Protein AF-A0AAJ4R6R9-F1 (afdb_monomer)

Secondary structure (DSSP, 8-state):
----TTTTTHHHHHHHHHHHHHHHHHHHTT-TTTHHHHHHIIIIIHHHHHHHHHTTTSS-------HHHHHHHHHHTTSS-HHHHHHHHHHHHHHHHHHHHHHHHHHHHHT-

Mean predicted aligned error: 15.33 Å

pLDDT: mean 78.24, std 15.63, range [42.44, 95.5]

Solvent-accessible surface area (backbone atoms only — not comparable to full-atom values): 6608 Å² total; per-residue (Å²): 144,82,90,70,91,49,78,73,80,40,44,66,57,50,49,54,50,48,53,49,49,54,35,52,51,32,49,75,72,64,43,88,64,29,64,51,52,55,51,48,42,57,70,48,46,49,58,46,51,51,51,65,48,51,66,60,69,77,62,84,66,86,67,72,71,54,72,65,59,59,49,52,52,37,39,75,73,62,79,37,52,72,71,59,46,52,60,55,48,54,55,51,52,53,52,53,50,53,53,52,52,52,51,53,54,50,58,57,57,76,75,108

Sequence (112 aa):
MGVVSNAREDIAGVTVFLILGLGMTALFLGVEWFWIVWVVGFAVVLPLVGILTDDEEEEGAETPEDPVDRLKRRYADGELTDEEFEHRLERLIETDDEATDSIERELNRERR

Radius of gyration: 21.36 Å; Cα contacts (8 Å, |Δi|>4): 30; chains: 1; bounding box: 52×43×47 Å

Structure (mmCIF, N/CA/C/O backbone):
data_AF-A0AAJ4R6R9-F1
#
_entry.id   AF-A0AAJ4R6R9-F1
#
loop_
_atom_site.group_PDB
_atom_site.id
_atom_site.type_symbol
_atom_site.label_atom_id
_atom_site.label_alt_id
_atom_site.label_comp_id
_atom_site.label_asym_id
_atom_site.label_entity_id
_atom_site.label_seq_id
_atom_site.pdbx_PDB_ins_code
_atom_site.Cartn_x
_atom_site.Cartn_y
_atom_site.Cartn_z
_atom_site.occupancy
_atom_site.B_iso_or_equiv
_atom_site.auth_seq_id
_atom_site.auth_comp_id
_atom_site.auth_asym_id
_atom_site.auth_atom_id
_atom_site.pdbx_PDB_model_num
ATOM 1 N N . MET A 1 1 ? 8.937 -26.252 10.131 1.00 44.31 1 MET A N 1
ATOM 2 C CA . MET A 1 1 ? 8.627 -26.517 8.710 1.00 44.31 1 MET A CA 1
ATOM 3 C C . MET A 1 1 ? 7.294 -25.854 8.395 1.00 44.31 1 MET A C 1
ATOM 5 O O . MET A 1 1 ? 6.260 -26.491 8.498 1.00 44.31 1 MET A O 1
ATOM 9 N N . GLY A 1 2 ? 7.324 -24.551 8.120 1.00 49.28 2 GLY A N 1
ATOM 10 C CA . GLY A 1 2 ? 6.133 -23.736 7.878 1.00 49.28 2 GLY A CA 1
ATOM 11 C C . GLY A 1 2 ? 6.572 -22.373 7.362 1.00 49.28 2 GLY A C 1
ATOM 12 O O . GLY A 1 2 ? 6.659 -21.432 8.130 1.00 49.28 2 GLY A O 1
ATOM 13 N N . VAL A 1 3 ? 6.974 -22.321 6.091 1.00 54.41 3 VAL A N 1
ATOM 14 C CA . VAL A 1 3 ? 7.412 -21.092 5.393 1.00 54.41 3 VAL A CA 1
ATOM 15 C C . VAL A 1 3 ? 6.425 -20.760 4.263 1.00 54.41 3 VAL A C 1
ATOM 17 O O . VAL A 1 3 ? 6.791 -20.155 3.270 1.00 54.41 3 VAL A O 1
ATOM 20 N N . VAL A 1 4 ? 5.181 -21.249 4.348 1.00 49.94 4 VAL A N 1
ATOM 21 C CA . VAL A 1 4 ? 4.242 -21.226 3.205 1.00 49.94 4 VAL A CA 1
ATOM 22 C C . VAL A 1 4 ? 2.976 -20.407 3.481 1.00 49.94 4 VAL A C 1
ATOM 24 O O . VAL A 1 4 ? 2.189 -20.164 2.576 1.00 49.94 4 VAL A O 1
ATOM 27 N N . SER A 1 5 ? 2.788 -19.886 4.690 1.00 46.91 5 SER A N 1
ATOM 28 C CA . SER A 1 5 ? 1.779 -18.856 4.943 1.00 46.91 5 SER A CA 1
ATOM 29 C C . SER A 1 5 ? 2.420 -17.494 4.686 1.00 46.91 5 SER A C 1
ATOM 31 O O . SER A 1 5 ? 3.154 -17.036 5.553 1.00 46.91 5 SER A O 1
ATOM 33 N N . ASN A 1 6 ? 2.257 -16.963 3.466 1.00 53.53 6 ASN A N 1
ATOM 34 C CA . ASN A 1 6 ? 2.290 -15.521 3.127 1.00 53.53 6 ASN A CA 1
ATOM 35 C C . ASN A 1 6 ? 2.212 -15.234 1.615 1.00 53.53 6 ASN A C 1
ATOM 37 O O . ASN A 1 6 ? 2.212 -14.081 1.210 1.00 53.53 6 ASN A O 1
ATOM 41 N N . ALA A 1 7 ? 2.064 -16.247 0.752 1.00 51.09 7 ALA A N 1
ATOM 42 C CA . ALA A 1 7 ? 2.036 -16.036 -0.699 1.00 51.09 7 ALA A CA 1
ATOM 43 C C . ALA A 1 7 ? 0.920 -15.096 -1.212 1.00 51.09 7 ALA A C 1
ATOM 45 O O . ALA A 1 7 ? 1.030 -14.653 -2.349 1.00 51.09 7 ALA A O 1
ATOM 46 N N . ARG A 1 8 ? -0.130 -14.811 -0.417 1.00 47.88 8 ARG A N 1
ATOM 47 C CA . ARG A 1 8 ? -1.201 -13.843 -0.740 1.00 47.88 8 ARG A CA 1
ATOM 48 C C . ARG A 1 8 ? -0.922 -12.427 -0.224 1.00 47.88 8 ARG A C 1
ATOM 50 O O . ARG A 1 8 ? -1.087 -11.479 -0.978 1.00 47.88 8 ARG A O 1
ATOM 57 N N . GLU A 1 9 ? -0.437 -12.290 1.008 1.00 54.94 9 GLU A N 1
ATOM 58 C CA . GLU A 1 9 ? -0.100 -10.988 1.615 1.00 54.94 9 GLU A CA 1
ATOM 59 C C . GLU A 1 9 ? 1.153 -10.363 0.969 1.00 54.94 9 GLU A C 1
ATOM 61 O O . GLU A 1 9 ? 1.279 -9.146 0.854 1.00 54.94 9 GLU A O 1
ATOM 66 N N . ASP A 1 10 ? 2.038 -11.206 0.428 1.00 55.47 10 ASP A N 1
ATOM 67 C CA . ASP A 1 10 ? 3.237 -10.783 -0.292 1.00 55.47 10 ASP A CA 1
ATOM 68 C C . ASP A 1 10 ? 2.990 -10.430 -1.770 1.00 55.47 10 ASP A C 1
ATOM 70 O O . ASP A 1 10 ? 3.930 -10.012 -2.435 1.00 55.47 10 ASP A O 1
ATOM 74 N N . ILE A 1 11 ? 1.782 -10.563 -2.340 1.00 67.75 11 ILE A N 1
ATOM 75 C CA . ILE A 1 11 ? 1.584 -10.338 -3.792 1.00 67.75 11 ILE A CA 1
ATOM 76 C C . ILE A 1 11 ? 1.873 -8.886 -4.164 1.00 67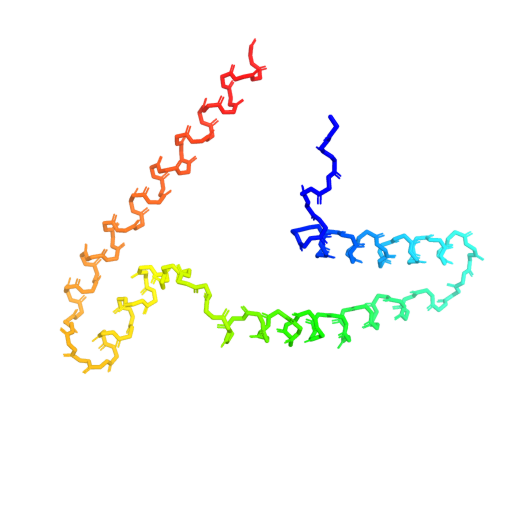.75 11 ILE A C 1
ATOM 78 O O . ILE A 1 11 ? 2.594 -8.634 -5.132 1.00 67.75 11 ILE A O 1
ATOM 82 N N . ALA A 1 12 ? 1.371 -7.930 -3.382 1.00 68.56 12 ALA A N 1
ATOM 83 C CA . ALA A 1 12 ? 1.641 -6.513 -3.604 1.00 68.56 12 ALA A CA 1
ATOM 84 C C . ALA A 1 12 ? 3.138 -6.207 -3.428 1.00 68.56 12 ALA A C 1
ATOM 86 O O . ALA A 1 12 ? 3.751 -5.565 -4.284 1.00 68.56 12 ALA A O 1
ATOM 87 N N . GLY A 1 13 ? 3.757 -6.750 -2.373 1.00 70.12 13 GLY A N 1
ATOM 88 C CA . GLY A 1 13 ? 5.188 -6.605 -2.101 1.00 70.12 13 GLY A CA 1
ATOM 89 C C . GLY A 1 13 ? 6.068 -7.186 -3.211 1.00 70.12 13 GLY A C 1
ATOM 90 O O . GLY A 1 13 ? 6.956 -6.505 -3.719 1.00 70.12 13 GLY A O 1
ATOM 91 N N . VAL A 1 14 ? 5.780 -8.411 -3.653 1.00 79.44 14 VAL A N 1
ATOM 92 C CA . VAL A 1 14 ? 6.468 -9.121 -4.741 1.00 79.44 14 VAL A CA 1
ATOM 93 C C . VAL A 1 14 ? 6.260 -8.407 -6.068 1.00 79.44 14 VAL A C 1
ATOM 95 O O . VAL A 1 14 ? 7.205 -8.278 -6.841 1.00 79.44 14 VAL A O 1
ATOM 98 N N . THR A 1 15 ? 5.064 -7.884 -6.325 1.00 76.00 15 THR A N 1
ATOM 99 C CA . THR A 1 15 ? 4.764 -7.123 -7.542 1.00 76.00 15 THR A CA 1
ATOM 100 C C . THR A 1 15 ? 5.585 -5.838 -7.598 1.00 76.00 15 THR A C 1
ATOM 102 O O . THR A 1 15 ? 6.247 -5.578 -8.604 1.00 76.00 15 THR A O 1
ATOM 105 N N . VAL A 1 16 ? 5.638 -5.074 -6.502 1.00 77.31 16 VAL A N 1
ATOM 106 C CA . VAL A 1 16 ? 6.483 -3.874 -6.400 1.00 77.31 16 VAL A CA 1
ATOM 107 C C . VAL A 1 16 ? 7.962 -4.237 -6.550 1.00 77.31 16 VAL A C 1
ATOM 109 O O . VAL A 1 16 ? 8.680 -3.575 -7.301 1.00 77.31 16 VAL A O 1
ATOM 112 N N . PHE A 1 17 ? 8.418 -5.320 -5.914 1.00 86.06 17 PHE A N 1
ATOM 113 C CA . PHE A 1 17 ? 9.807 -5.778 -6.007 1.00 86.06 17 PHE A CA 1
ATOM 114 C C . PHE A 1 17 ? 10.186 -6.232 -7.424 1.00 86.06 17 PHE A C 1
ATOM 116 O O . PHE A 1 17 ? 11.294 -5.957 -7.885 1.00 86.06 17 PHE A O 1
ATOM 123 N N . LEU A 1 18 ? 9.267 -6.886 -8.142 1.00 84.25 18 LEU A N 1
ATOM 124 C CA . LEU A 1 18 ? 9.452 -7.302 -9.531 1.00 84.25 18 LEU A CA 1
ATOM 125 C C . LEU A 1 18 ? 9.480 -6.106 -10.480 1.00 84.25 18 LEU A C 1
ATOM 127 O O . LEU A 1 18 ? 10.387 -6.032 -11.304 1.00 84.25 18 LEU A O 1
ATOM 131 N N . ILE A 1 19 ? 8.549 -5.153 -10.351 1.00 82.94 19 ILE A N 1
ATOM 132 C CA . ILE A 1 19 ? 8.535 -3.923 -11.164 1.00 82.94 19 ILE A CA 1
ATOM 133 C C . ILE A 1 19 ? 9.835 -3.143 -10.950 1.00 82.94 19 ILE A C 1
ATOM 135 O O . ILE A 1 19 ? 10.497 -2.755 -11.918 1.00 82.94 19 ILE A O 1
ATOM 139 N N . LEU A 1 20 ? 10.239 -2.974 -9.688 1.00 86.38 20 LEU A N 1
ATOM 140 C CA . LEU A 1 20 ? 11.482 -2.308 -9.316 1.00 86.38 2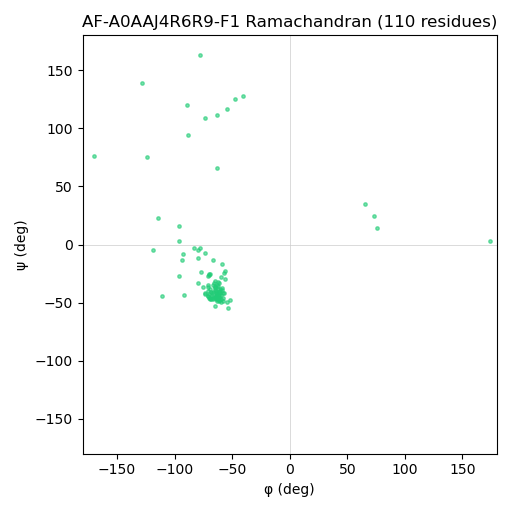0 LEU A CA 1
ATOM 141 C C . LEU A 1 20 ? 12.700 -3.049 -9.884 1.00 86.38 20 LEU A C 1
ATOM 143 O O . LEU A 1 20 ? 13.561 -2.433 -10.509 1.00 86.38 20 LEU A O 1
ATOM 147 N N . GLY A 1 21 ? 12.766 -4.371 -9.715 1.00 89.50 21 GLY A N 1
ATOM 148 C CA . GLY A 1 21 ? 13.868 -5.203 -10.192 1.00 89.50 21 GLY A CA 1
ATOM 149 C C . GLY A 1 21 ? 14.006 -5.190 -11.714 1.00 89.50 21 GLY A C 1
ATOM 150 O O . GLY A 1 21 ? 15.120 -5.063 -12.227 1.00 89.50 21 GLY A O 1
ATOM 151 N N . LEU A 1 22 ? 12.890 -5.252 -12.447 1.00 86.56 22 LEU A N 1
ATOM 152 C CA . LEU A 1 22 ? 12.876 -5.181 -13.910 1.00 86.56 22 LEU A CA 1
ATOM 153 C C . LEU A 1 22 ? 13.299 -3.790 -14.401 1.00 86.56 22 LEU A C 1
ATOM 155 O O . LEU A 1 22 ? 14.136 -3.684 -15.298 1.00 86.56 22 LEU A O 1
ATOM 159 N N . GLY A 1 23 ? 12.781 -2.728 -13.775 1.00 84.12 23 GLY A N 1
ATOM 160 C CA . GLY A 1 23 ? 13.145 -1.346 -14.088 1.00 84.12 23 GLY A CA 1
ATOM 161 C C . GLY A 1 23 ? 14.620 -1.046 -13.807 1.00 84.12 23 GLY A C 1
ATOM 162 O O . GLY A 1 23 ? 15.304 -0.450 -14.639 1.00 84.12 23 GLY A O 1
ATOM 163 N N . MET A 1 24 ? 15.141 -1.514 -12.670 1.00 86.75 24 MET A N 1
ATOM 164 C CA . MET A 1 24 ? 16.532 -1.300 -12.261 1.00 86.75 24 MET A CA 1
ATOM 165 C C . MET A 1 24 ? 17.515 -2.115 -13.113 1.00 86.75 24 MET A C 1
ATOM 167 O O . MET A 1 24 ? 18.581 -1.623 -13.479 1.00 86.75 24 MET A O 1
ATOM 171 N N . THR A 1 25 ? 17.136 -3.335 -13.501 1.00 88.06 25 THR A N 1
ATOM 172 C CA . THR A 1 25 ? 17.927 -4.172 -14.417 1.00 88.06 25 THR A CA 1
ATOM 173 C C . THR A 1 25 ? 17.972 -3.569 -15.823 1.00 88.06 25 THR A C 1
ATOM 175 O O . THR A 1 25 ? 19.039 -3.511 -16.433 1.00 88.06 25 THR A O 1
ATOM 178 N N . ALA A 1 26 ? 16.843 -3.056 -16.325 1.00 84.81 26 ALA A N 1
ATOM 179 C CA . ALA A 1 26 ? 16.779 -2.358 -17.611 1.00 84.81 26 ALA A CA 1
ATOM 180 C C . ALA A 1 26 ? 17.649 -1.088 -17.625 1.00 84.81 26 ALA A C 1
ATOM 182 O O . ALA A 1 26 ? 18.327 -0.818 -18.618 1.00 84.81 26 ALA A O 1
ATOM 183 N N . LEU A 1 27 ? 17.687 -0.352 -16.507 1.00 83.94 27 LEU A N 1
ATOM 184 C CA . LEU A 1 27 ? 18.579 0.794 -16.325 1.00 83.94 27 LEU A CA 1
ATOM 185 C C . LEU A 1 27 ? 20.056 0.371 -16.369 1.00 83.94 27 LEU A C 1
ATOM 187 O O . LEU A 1 27 ? 20.859 0.996 -17.057 1.00 83.94 27 LEU A O 1
ATOM 191 N N . PHE A 1 28 ? 20.415 -0.709 -15.668 1.00 87.00 28 PHE A N 1
ATOM 192 C CA . PHE A 1 28 ? 21.792 -1.209 -15.609 1.00 87.00 28 PHE A CA 1
ATOM 193 C C . PHE A 1 28 ? 22.303 -1.713 -16.969 1.00 87.00 28 PHE A C 1
ATOM 195 O O . PHE A 1 28 ? 23.483 -1.580 -17.283 1.00 87.00 28 PHE A O 1
ATOM 202 N N . LEU A 1 29 ? 21.405 -2.245 -17.802 1.00 89.75 29 LEU A N 1
ATOM 203 C CA . LEU A 1 29 ? 21.682 -2.644 -19.186 1.00 89.75 29 LEU A CA 1
ATOM 204 C C . LEU A 1 29 ? 21.739 -1.454 -20.166 1.00 89.75 29 LEU A C 1
ATOM 206 O O . LEU A 1 29 ? 22.028 -1.659 -21.344 1.00 89.75 29 LEU A O 1
ATOM 210 N N . GLY A 1 30 ? 21.479 -0.225 -19.703 1.00 83.75 30 GLY A N 1
ATOM 211 C CA . GLY A 1 30 ? 21.537 0.989 -20.519 1.00 83.75 30 GLY A CA 1
ATOM 212 C C . GLY A 1 30 ? 20.376 1.135 -21.505 1.00 83.75 30 GLY A C 1
ATOM 213 O O . GLY A 1 30 ? 20.524 1.791 -22.532 1.00 83.75 30 GLY A O 1
ATOM 214 N N . VAL A 1 31 ? 19.226 0.512 -21.229 1.00 84.00 31 VAL A N 1
ATOM 215 C CA . VAL A 1 31 ? 18.058 0.583 -22.114 1.00 84.00 31 VAL A CA 1
ATOM 216 C C . VAL A 1 31 ? 17.422 1.966 -21.994 1.00 84.00 31 VAL A C 1
ATOM 218 O O . VAL A 1 31 ? 16.777 2.266 -20.997 1.00 84.00 31 VAL A O 1
ATOM 221 N N . GLU A 1 32 ? 17.543 2.797 -23.029 1.00 79.94 32 GLU A N 1
ATOM 222 C CA . GLU A 1 32 ? 17.017 4.177 -23.054 1.00 79.94 32 GLU A CA 1
ATOM 223 C C . GLU A 1 32 ? 15.499 4.258 -22.800 1.00 79.94 32 GLU A C 1
ATOM 225 O O . GLU A 1 32 ? 14.990 5.252 -22.291 1.00 79.94 32 GLU A O 1
ATOM 230 N N . TRP A 1 33 ? 14.775 3.175 -23.087 1.00 83.44 33 TRP A N 1
ATOM 231 C CA . TRP A 1 33 ? 13.325 3.067 -22.939 1.00 83.44 33 TRP A CA 1
ATOM 232 C C . TRP A 1 33 ? 12.894 2.414 -21.614 1.00 83.44 33 TRP A C 1
ATOM 234 O O . TRP A 1 33 ? 11.741 2.006 -21.478 1.00 83.44 33 TRP A O 1
ATOM 244 N N . PHE A 1 34 ? 13.782 2.316 -20.618 1.00 82.00 34 PHE A N 1
ATOM 245 C CA . PHE A 1 34 ? 13.471 1.735 -19.302 1.00 82.00 34 PHE A CA 1
ATOM 246 C C . PHE A 1 34 ? 12.276 2.415 -18.609 1.00 82.00 34 PHE A C 1
ATOM 248 O O . PHE A 1 34 ? 11.528 1.769 -17.878 1.00 82.00 34 PHE A O 1
ATOM 255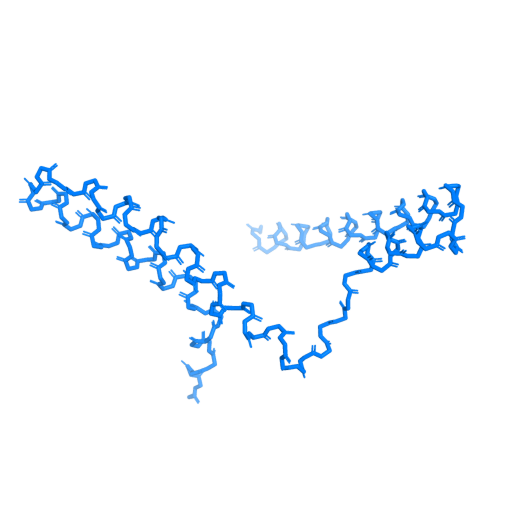 N N . TRP A 1 35 ? 12.045 3.704 -18.880 1.00 85.44 35 TRP A N 1
ATOM 256 C CA . TRP A 1 35 ? 10.889 4.467 -18.400 1.00 85.44 35 TRP A CA 1
ATOM 257 C C . TRP A 1 35 ? 9.527 3.849 -18.774 1.00 85.44 35 TRP A C 1
ATOM 259 O O . TRP A 1 35 ? 8.552 4.063 -18.060 1.00 85.44 35 TRP A O 1
ATOM 269 N N . ILE A 1 36 ? 9.451 3.014 -19.822 1.00 86.44 36 ILE A N 1
ATOM 270 C CA . ILE A 1 36 ? 8.226 2.316 -20.229 1.00 86.44 36 ILE A CA 1
ATOM 271 C C . ILE A 1 36 ? 7.833 1.300 -19.161 1.00 86.44 36 ILE A C 1
ATOM 273 O O . ILE A 1 36 ? 6.649 1.133 -18.908 1.00 86.44 36 ILE A O 1
ATOM 277 N N . VAL A 1 37 ? 8.798 0.662 -18.491 1.00 85.44 37 VAL A N 1
ATOM 278 C CA . VAL A 1 37 ? 8.519 -0.282 -17.397 1.00 85.44 37 VAL A CA 1
ATOM 279 C C . VAL A 1 37 ? 7.788 0.422 -16.259 1.00 85.44 37 VAL A C 1
ATOM 281 O O . VAL A 1 37 ? 6.832 -0.121 -15.718 1.00 85.44 37 VAL A O 1
ATOM 284 N N . TRP A 1 38 ? 8.185 1.655 -15.945 1.00 83.62 38 TRP A N 1
ATOM 285 C CA . TRP A 1 38 ? 7.518 2.475 -14.938 1.00 83.62 38 TRP A CA 1
ATOM 286 C C . TRP A 1 38 ? 6.120 2.900 -15.391 1.00 83.62 38 TRP A C 1
ATOM 288 O O . TRP A 1 38 ? 5.163 2.736 -14.642 1.00 83.62 38 TRP A O 1
ATOM 298 N N . VAL A 1 39 ? 5.981 3.382 -16.630 1.00 89.00 39 VAL A N 1
ATOM 299 C CA . VAL A 1 39 ? 4.681 3.794 -17.185 1.00 89.00 39 VAL A CA 1
ATOM 300 C C . VAL A 1 39 ? 3.706 2.620 -17.244 1.00 89.00 39 VAL A C 1
ATOM 302 O O . VAL A 1 39 ? 2.580 2.747 -16.785 1.00 89.00 39 VAL A O 1
ATOM 305 N N . VAL A 1 40 ? 4.130 1.471 -17.766 1.00 86.44 40 VAL A N 1
ATOM 306 C CA . VAL A 1 40 ? 3.299 0.264 -17.882 1.00 86.44 40 VAL A CA 1
ATOM 307 C C . VAL A 1 40 ? 3.025 -0.338 -16.508 1.00 86.44 40 VAL A C 1
ATOM 309 O O . VAL A 1 40 ? 1.888 -0.704 -16.227 1.00 86.44 40 VAL A O 1
ATOM 312 N N . GLY A 1 41 ? 4.035 -0.392 -15.636 1.00 82.50 41 GLY A N 1
ATOM 313 C CA . GLY A 1 41 ? 3.891 -0.831 -14.252 1.00 82.50 41 GLY A CA 1
ATOM 314 C C . GLY A 1 41 ? 2.790 -0.049 -13.543 1.00 82.50 41 GLY A C 1
ATOM 315 O O . GLY A 1 41 ? 1.821 -0.628 -13.078 1.00 82.50 41 GLY A O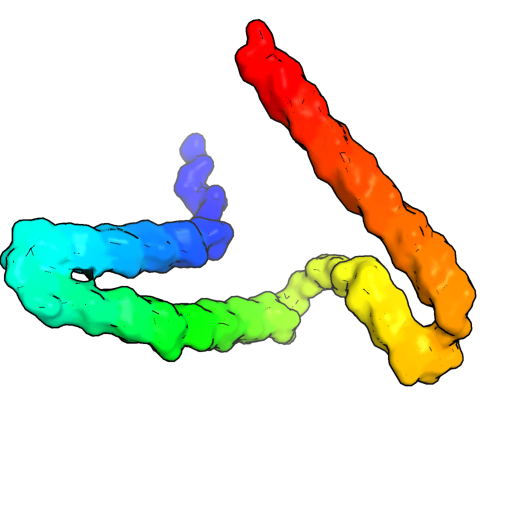 1
ATOM 316 N N . PHE A 1 42 ? 2.855 1.278 -13.545 1.00 83.50 42 PHE A N 1
ATOM 317 C CA . PHE A 1 42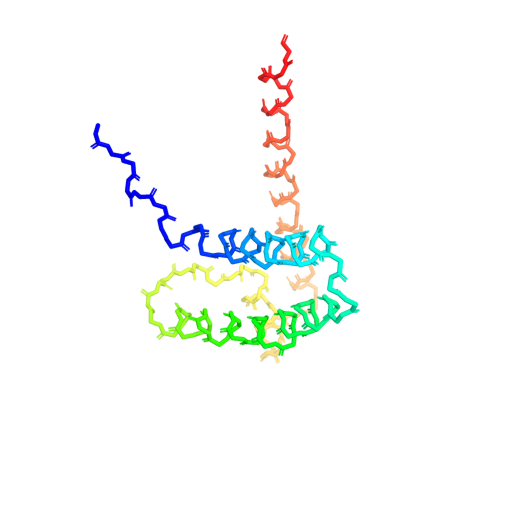 ? 1.836 2.080 -12.870 1.00 83.50 42 PHE A CA 1
ATOM 318 C C . PHE A 1 42 ? 0.491 2.124 -13.608 1.00 83.50 42 PHE A C 1
ATOM 320 O O . PHE A 1 42 ? -0.548 2.020 -12.965 1.00 83.50 42 PHE A O 1
ATOM 327 N N . ALA A 1 43 ? 0.479 2.251 -14.93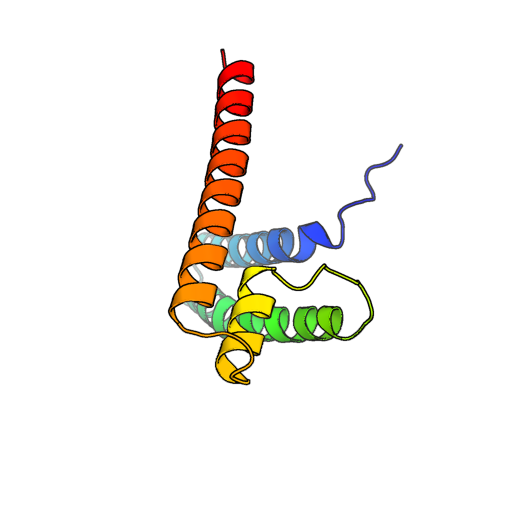7 1.00 87.44 43 ALA A N 1
ATOM 328 C CA . ALA A 1 43 ? -0.760 2.421 -15.700 1.00 87.44 43 ALA A CA 1
ATOM 329 C C . ALA A 1 43 ? -1.556 1.125 -15.897 1.00 87.44 43 ALA A C 1
ATOM 331 O O . ALA A 1 43 ? -2.755 1.197 -16.140 1.00 87.44 43 ALA A O 1
ATOM 332 N N . VAL A 1 44 ? -0.909 -0.043 -15.835 1.00 85.75 44 VAL A N 1
ATOM 333 C CA . VAL A 1 44 ? -1.567 -1.344 -16.028 1.00 85.75 44 VAL A CA 1
ATOM 334 C C . VAL A 1 44 ? -1.611 -2.130 -14.730 1.00 85.75 44 VAL A C 1
ATOM 336 O O . VAL A 1 44 ? -2.659 -2.672 -14.405 1.00 85.75 44 VAL A O 1
ATOM 339 N N . VAL A 1 45 ? -0.517 -2.177 -13.963 1.00 80.50 45 VAL A N 1
ATOM 340 C CA . VAL A 1 45 ? -0.469 -3.026 -12.766 1.00 80.50 45 VAL A CA 1
ATOM 341 C C . VAL A 1 45 ? -1.275 -2.431 -11.620 1.00 80.50 45 VAL A C 1
ATOM 343 O O . VAL A 1 45 ? -1.939 -3.200 -10.945 1.00 80.50 45 VAL A O 1
ATOM 346 N N . LEU A 1 46 ? -1.314 -1.104 -11.420 1.00 82.12 46 LEU A N 1
ATOM 347 C CA . LEU A 1 46 ? -2.186 -0.542 -10.376 1.00 82.12 46 LEU A CA 1
ATOM 348 C C . LEU A 1 46 ? -3.676 -0.799 -10.646 1.00 82.12 46 LEU A C 1
ATOM 350 O O . LEU A 1 46 ? -4.336 -1.302 -9.741 1.00 82.12 46 LEU A O 1
ATOM 354 N N . PRO A 1 47 ? -4.223 -0.535 -11.851 1.00 79.56 47 PRO A N 1
ATOM 355 C CA . PRO A 1 47 ? -5.607 -0.903 -12.141 1.00 79.56 47 PRO A CA 1
ATOM 356 C C . PRO A 1 47 ? -5.842 -2.407 -12.071 1.00 79.56 47 PRO A C 1
ATOM 358 O O . PRO A 1 47 ? -6.904 -2.830 -11.639 1.00 79.56 47 PRO A O 1
ATOM 361 N N . LEU A 1 48 ? -4.859 -3.217 -12.478 1.00 77.81 48 LEU A N 1
ATOM 362 C CA . LEU A 1 48 ? -4.980 -4.666 -12.411 1.00 77.81 48 LEU A CA 1
ATOM 363 C C . LEU A 1 48 ? -4.993 -5.160 -10.966 1.00 77.81 48 LEU A C 1
ATOM 365 O O . LEU A 1 48 ? -5.790 -6.028 -10.681 1.00 77.81 48 LEU A O 1
ATOM 369 N N . VAL A 1 49 ? -4.174 -4.612 -10.065 1.00 74.88 49 VAL A N 1
ATOM 370 C CA . VAL A 1 49 ? -4.224 -4.924 -8.625 1.00 74.88 49 VAL A CA 1
ATOM 371 C C . VAL A 1 49 ? -5.550 -4.464 -8.034 1.00 74.88 49 VAL A C 1
ATOM 373 O O . VAL A 1 49 ? -6.167 -5.234 -7.319 1.00 74.88 49 VAL A O 1
ATOM 376 N N . GLY A 1 50 ? -6.020 -3.266 -8.395 1.00 72.00 50 GLY A N 1
ATOM 377 C CA . GLY A 1 50 ? -7.346 -2.788 -8.005 1.00 72.00 50 GLY A CA 1
ATOM 378 C C . GLY A 1 50 ? -8.441 -3.772 -8.403 1.00 72.00 50 GLY A C 1
ATOM 379 O O . GLY A 1 50 ? -9.191 -4.177 -7.548 1.00 72.00 50 GLY A O 1
ATOM 380 N N . ILE A 1 51 ? -8.465 -4.244 -9.654 1.00 75.31 51 ILE A N 1
ATOM 381 C CA . ILE A 1 51 ? -9.470 -5.207 -10.142 1.00 75.31 51 ILE A CA 1
ATOM 382 C C . ILE A 1 51 ? -9.283 -6.605 -9.532 1.00 75.31 51 ILE A C 1
ATOM 384 O O . ILE A 1 51 ? -10.246 -7.229 -9.109 1.00 75.31 51 ILE A O 1
ATOM 388 N N . LEU A 1 52 ? -8.047 -7.112 -9.496 1.00 70.50 52 LEU A N 1
ATOM 389 C CA . LEU A 1 52 ? -7.745 -8.465 -9.021 1.00 70.50 52 LEU A CA 1
ATOM 390 C C . LEU A 1 52 ? -7.969 -8.606 -7.511 1.00 70.50 52 LEU A C 1
AT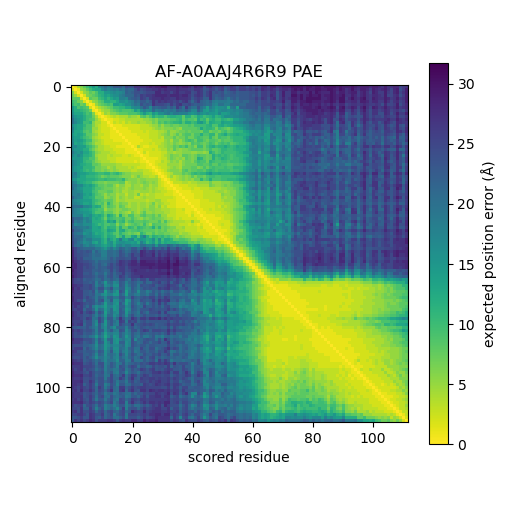OM 392 O O . LEU A 1 52 ? -8.182 -9.725 -7.061 1.00 70.50 52 LEU A O 1
ATOM 396 N N . THR A 1 53 ? -7.885 -7.498 -6.766 1.00 61.31 53 THR A N 1
ATOM 397 C CA . THR A 1 53 ? -8.180 -7.416 -5.331 1.00 61.31 53 THR A CA 1
ATOM 398 C C . THR A 1 53 ? -9.611 -6.931 -5.058 1.00 61.31 53 THR A C 1
ATOM 400 O O . THR A 1 53 ? -10.189 -7.385 -4.081 1.00 61.31 53 THR A O 1
ATOM 403 N N . ASP A 1 54 ? -10.244 -6.147 -5.943 1.00 58.00 54 ASP A N 1
ATOM 404 C CA . ASP A 1 54 ? -11.700 -5.868 -5.921 1.00 58.00 54 ASP A CA 1
ATOM 405 C C . ASP A 1 54 ? -12.496 -7.184 -6.002 1.00 58.00 54 ASP A C 1
ATOM 407 O O . ASP A 1 54 ? -13.456 -7.381 -5.263 1.00 58.00 54 ASP A O 1
ATOM 411 N N . ASP A 1 55 ? -12.069 -8.130 -6.851 1.00 49.69 55 ASP A N 1
ATOM 412 C CA . ASP A 1 55 ? -12.680 -9.466 -6.956 1.00 49.69 55 ASP A CA 1
ATOM 413 C C . ASP A 1 55 ? -12.468 -10.326 -5.681 1.00 49.69 55 ASP A C 1
ATOM 415 O O . ASP A 1 55 ? -13.127 -11.351 -5.500 1.00 49.69 55 ASP A O 1
ATOM 419 N N . GLU A 1 56 ? -11.566 -9.929 -4.773 1.00 49.94 56 GLU A N 1
ATOM 420 C CA . GLU A 1 56 ? -11.359 -10.561 -3.459 1.00 49.94 56 GLU A CA 1
ATOM 421 C C . GLU A 1 56 ? -12.196 -9.893 -2.348 1.00 49.94 56 GLU A C 1
ATOM 423 O O . GLU A 1 56 ? -12.287 -10.437 -1.244 1.00 49.94 56 GLU A O 1
ATOM 428 N N . GLU A 1 57 ? -12.854 -8.763 -2.635 1.00 49.59 57 GLU A N 1
ATOM 429 C CA . GLU A 1 57 ? -13.771 -8.065 -1.721 1.00 49.59 57 GLU A CA 1
ATOM 430 C C . GLU A 1 57 ? -15.246 -8.476 -1.926 1.00 49.59 57 GLU A C 1
ATOM 432 O O . GLU A 1 57 ? -16.075 -8.254 -1.040 1.00 49.59 57 GLU A O 1
ATOM 437 N N . GLU A 1 58 ? -15.581 -9.165 -3.027 1.00 48.78 58 GLU A N 1
ATOM 438 C CA . GLU A 1 58 ? -16.942 -9.673 -3.296 1.00 48.78 58 GLU A CA 1
ATOM 439 C C . GLU A 1 58 ? -17.183 -11.151 -2.904 1.00 48.78 58 GLU A C 1
ATOM 441 O O . GLU A 1 58 ? -18.301 -11.655 -3.041 1.00 48.78 58 GLU A O 1
ATOM 446 N N . GLU A 1 59 ? -16.202 -11.846 -2.314 1.00 43.50 59 GLU A N 1
ATOM 447 C CA . GLU A 1 59 ? -16.385 -13.194 -1.748 1.00 43.50 59 GLU A CA 1
ATOM 448 C C . GLU A 1 59 ? -15.987 -13.276 -0.261 1.00 43.50 59 GLU A C 1
ATOM 450 O O . GLU A 1 59 ? -14.992 -13.881 0.128 1.00 43.50 59 GLU A O 1
ATOM 455 N N . GLY A 1 60 ? -16.846 -12.745 0.612 1.00 42.53 60 GLY A N 1
ATOM 456 C CA . GLY A 1 60 ? -17.152 -13.413 1.883 1.00 42.53 60 GLY A CA 1
ATOM 457 C C . GLY A 1 60 ? -16.032 -13.548 2.920 1.00 42.53 60 GLY A C 1
ATOM 458 O O . GLY A 1 60 ? -16.034 -14.521 3.677 1.00 42.53 60 GLY A O 1
ATOM 459 N N . ALA A 1 61 ? -15.135 -12.574 3.039 1.00 42.44 61 ALA A N 1
ATOM 460 C CA . ALA A 1 61 ? -14.585 -12.263 4.350 1.00 42.44 61 ALA A CA 1
ATOM 461 C C . ALA A 1 61 ? -15.498 -11.211 4.976 1.00 42.44 61 ALA A C 1
ATOM 463 O O . ALA A 1 61 ? -15.657 -10.120 4.438 1.00 42.44 61 ALA A O 1
ATOM 464 N N . GLU A 1 62 ? -16.093 -11.514 6.126 1.00 46.78 62 GLU A N 1
ATOM 465 C CA . GLU A 1 62 ? -16.541 -10.480 7.055 1.00 46.78 62 GLU A CA 1
ATOM 466 C C . GLU A 1 62 ? -15.295 -9.714 7.540 1.00 46.78 62 GLU A C 1
ATOM 468 O O . GLU A 1 62 ? -14.908 -9.813 8.701 1.00 46.78 62 GLU A O 1
ATOM 473 N N . THR A 1 63 ? -14.607 -8.984 6.657 1.00 49.75 63 THR A N 1
ATOM 474 C CA . THR A 1 63 ? -13.770 -7.877 7.092 1.00 49.75 63 THR A CA 1
ATOM 475 C C . THR A 1 63 ? -14.776 -6.917 7.698 1.00 49.75 63 THR A C 1
ATOM 477 O O . THR A 1 63 ? -15.668 -6.459 6.977 1.00 49.75 63 THR A O 1
ATOM 480 N N . PRO A 1 64 ? -14.763 -6.717 9.026 1.00 57.94 64 PRO A N 1
ATOM 481 C CA . PRO A 1 64 ? -15.749 -5.866 9.657 1.00 57.94 64 PRO A CA 1
ATOM 482 C C . PRO A 1 64 ? -15.687 -4.524 8.942 1.00 57.94 64 PRO A C 1
ATOM 484 O O . PRO A 1 64 ? -14.634 -3.893 8.960 1.00 57.94 64 PRO A O 1
ATOM 487 N N . GLU A 1 65 ? -16.790 -4.155 8.276 1.00 66.12 65 GLU A N 1
ATOM 488 C CA . GLU A 1 65 ? -16.915 -2.876 7.575 1.00 66.12 65 GLU A CA 1
ATOM 489 C C . GLU A 1 65 ? -16.273 -1.797 8.444 1.00 66.12 65 GLU A C 1
ATOM 491 O O . GLU A 1 65 ? -16.593 -1.723 9.647 1.00 66.12 65 GLU A O 1
ATOM 496 N N . ASP A 1 66 ? -15.363 -1.019 7.847 1.00 80.94 66 ASP A N 1
ATOM 497 C CA . ASP A 1 66 ? -14.627 0.004 8.571 1.00 80.94 66 ASP A CA 1
ATOM 498 C C . ASP A 1 66 ? -15.624 0.824 9.411 1.00 80.94 66 ASP A C 1
ATOM 500 O O . ASP A 1 66 ? -16.668 1.269 8.900 1.00 80.94 66 ASP A O 1
ATOM 504 N N . PRO A 1 67 ? -15.408 0.946 10.733 1.00 86.50 67 PRO A N 1
ATOM 505 C CA . PRO A 1 67 ? -16.404 1.565 11.584 1.00 86.50 67 PRO A CA 1
ATOM 506 C C . PRO A 1 67 ? -16.725 3.011 11.179 1.00 86.50 67 PRO A C 1
ATOM 508 O O . PRO A 1 67 ? -17.868 3.433 11.393 1.00 86.50 67 PRO A O 1
ATOM 511 N N . VAL A 1 68 ? -15.781 3.738 10.560 1.00 89.44 68 VAL A N 1
ATOM 512 C CA . VAL A 1 68 ? -16.023 5.085 10.024 1.00 89.44 68 VAL A CA 1
ATOM 513 C C . VAL A 1 68 ? -16.917 5.017 8.790 1.00 89.44 68 VAL A C 1
ATOM 515 O O . VAL A 1 68 ? -17.878 5.783 8.690 1.00 89.44 68 VAL A O 1
ATOM 518 N N . ASP A 1 69 ? -16.678 4.091 7.869 1.00 87.00 69 ASP A N 1
ATOM 519 C CA . ASP A 1 69 ? -17.490 3.965 6.654 1.00 87.00 69 ASP A CA 1
ATOM 520 C C . ASP A 1 69 ? -18.946 3.572 6.948 1.00 87.00 69 ASP A C 1
ATOM 522 O O . ASP A 1 69 ? -19.882 4.154 6.383 1.00 87.00 69 ASP A O 1
ATOM 526 N N . ARG A 1 70 ? -19.179 2.715 7.951 1.00 89.62 70 ARG A N 1
ATOM 527 C CA . ARG A 1 70 ? -20.536 2.477 8.485 1.00 89.62 70 ARG A CA 1
ATOM 528 C C . ARG A 1 70 ? -21.191 3.710 9.088 1.00 89.62 70 ARG A C 1
ATOM 530 O O . ARG A 1 70 ? -22.421 3.814 9.107 1.00 89.62 70 ARG A O 1
ATOM 537 N N . LEU A 1 71 ? -20.404 4.593 9.693 1.00 92.88 71 LEU A N 1
ATOM 538 C CA . LEU A 1 71 ? -20.909 5.820 10.297 1.00 92.88 71 LEU A CA 1
ATOM 539 C C . LEU A 1 71 ? -21.297 6.831 9.206 1.00 92.88 71 LEU A C 1
ATOM 541 O O . LEU A 1 71 ? -22.389 7.394 9.267 1.00 92.88 71 LEU A O 1
ATOM 545 N N . LYS A 1 72 ? -20.465 6.976 8.165 1.00 92.38 72 LYS A N 1
ATOM 546 C CA . LYS A 1 72 ? -20.738 7.827 6.994 1.00 92.38 72 LYS A CA 1
ATOM 547 C C . LYS A 1 72 ? -22.003 7.404 6.252 1.00 92.38 72 LYS A C 1
ATOM 549 O O . LYS A 1 72 ? -22.806 8.264 5.899 1.00 92.38 72 LYS A O 1
ATOM 554 N N . ARG A 1 73 ? -22.207 6.097 6.037 1.00 92.56 73 ARG A N 1
ATOM 555 C CA . ARG A 1 73 ? -23.395 5.594 5.325 1.00 92.56 73 ARG A CA 1
ATOM 556 C C . ARG A 1 73 ? -24.689 5.987 6.037 1.00 92.56 73 ARG A C 1
ATOM 558 O O . ARG A 1 73 ? -25.555 6.603 5.433 1.00 92.56 73 ARG A O 1
ATOM 565 N N . ARG A 1 74 ? -24.760 5.744 7.348 1.00 92.75 74 ARG A N 1
ATOM 566 C CA . ARG A 1 74 ? -25.925 6.101 8.176 1.00 92.75 74 ARG A CA 1
ATOM 567 C C . ARG A 1 74 ? -26.194 7.606 8.230 1.00 92.75 74 ARG A C 1
ATOM 569 O O . ARG A 1 74 ? -27.345 8.016 8.316 1.00 92.75 74 ARG A O 1
ATOM 576 N N . TYR A 1 75 ? -25.151 8.432 8.169 1.00 93.62 75 TYR A N 1
ATOM 577 C CA . TYR A 1 75 ? -25.305 9.880 8.042 1.00 93.62 75 TYR A CA 1
ATOM 578 C C . TYR A 1 75 ? -25.918 10.275 6.689 1.00 93.62 75 TYR A C 1
ATOM 580 O O . TYR A 1 75 ? -26.878 11.041 6.646 1.00 93.62 75 TYR A O 1
ATOM 588 N N . ALA A 1 76 ? -25.424 9.698 5.589 1.00 95.44 76 ALA A N 1
ATOM 589 C CA . ALA A 1 76 ? -25.968 9.935 4.251 1.00 95.44 76 ALA A CA 1
ATOM 590 C C . ALA A 1 76 ? -27.424 9.451 4.102 1.00 95.44 76 ALA A C 1
ATOM 592 O O . ALA A 1 76 ? -28.222 10.104 3.429 1.00 95.44 76 ALA A O 1
ATOM 593 N N . ASP A 1 77 ? -27.776 8.354 4.776 1.00 95.12 77 ASP A N 1
ATOM 594 C CA . ASP A 1 77 ? -29.142 7.824 4.851 1.00 95.12 77 ASP A CA 1
ATOM 595 C C . ASP A 1 77 ? -30.062 8.670 5.764 1.00 95.12 77 ASP A C 1
ATOM 597 O O . ASP A 1 77 ? -31.276 8.461 5.802 1.00 95.12 77 ASP A O 1
ATOM 601 N N . GLY A 1 78 ? -29.508 9.656 6.484 1.00 94.56 78 GLY A N 1
ATOM 602 C CA . GLY A 1 78 ? -30.237 10.531 7.407 1.00 94.56 78 GLY A CA 1
ATOM 603 C C . GLY A 1 78 ? -30.605 9.871 8.740 1.00 94.56 78 GLY A C 1
ATOM 604 O O . GLY A 1 78 ? -31.430 10.399 9.483 1.00 94.56 78 GLY A O 1
ATOM 605 N N . GLU A 1 79 ? -30.009 8.718 9.051 1.00 95.19 79 GLU A N 1
ATOM 606 C CA . GLU A 1 79 ? -30.198 7.984 10.308 1.00 95.19 79 GLU A CA 1
ATOM 607 C C . GLU A 1 79 ? -29.366 8.560 11.467 1.00 95.19 79 GLU A C 1
ATOM 609 O O . GLU A 1 79 ? -29.559 8.168 12.619 1.00 95.19 79 GLU A O 1
ATOM 614 N N . LEU A 1 80 ? -28.429 9.467 11.169 1.00 94.25 80 LEU A N 1
ATOM 615 C CA . LEU A 1 80 ? -27.598 10.183 12.137 1.00 94.25 80 LEU A CA 1
ATOM 616 C C . LEU A 1 80 ? -27.657 11.679 11.874 1.00 94.25 80 LEU A C 1
ATOM 618 O O . LEU A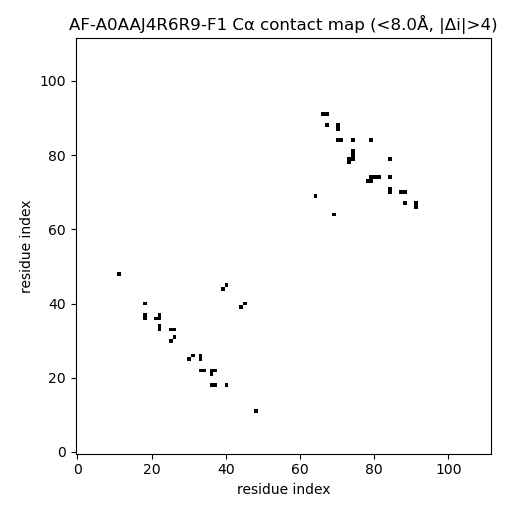 1 80 ? -27.591 12.119 10.727 1.00 94.25 80 LEU A O 1
ATOM 622 N N . THR A 1 81 ? -27.727 12.458 12.949 1.00 94.12 81 THR A N 1
ATOM 623 C CA . THR A 1 81 ? -27.530 13.907 12.868 1.00 94.12 81 THR A CA 1
ATOM 624 C C . THR A 1 81 ? -26.042 14.247 12.759 1.00 94.12 81 THR A C 1
ATOM 626 O O . THR A 1 81 ? -25.186 13.425 13.097 1.00 94.12 81 THR A O 1
ATOM 629 N N . ASP A 1 82 ? -25.735 15.475 12.329 1.00 94.25 82 ASP A N 1
ATOM 630 C CA . ASP A 1 82 ? -24.360 15.998 12.293 1.00 94.25 82 ASP A CA 1
ATOM 631 C C . ASP A 1 82 ? -23.662 15.831 13.658 1.00 94.25 82 ASP A C 1
ATOM 633 O O . ASP A 1 82 ? -22.573 15.273 13.746 1.00 94.25 82 ASP A O 1
ATOM 637 N N . GLU A 1 83 ? -24.336 16.221 14.744 1.00 95.44 83 GLU A N 1
ATOM 638 C CA . GLU A 1 83 ? -23.802 16.160 16.113 1.00 95.44 83 GLU A CA 1
ATOM 639 C C . GLU A 1 83 ? -23.524 14.716 16.570 1.00 95.44 83 GLU A C 1
ATOM 641 O O . GLU A 1 83 ? -22.517 14.433 17.224 1.00 95.44 83 GLU A O 1
ATOM 646 N N . GLU A 1 84 ? -24.406 13.772 16.221 1.00 95.12 84 GLU A N 1
ATOM 647 C CA . GLU A 1 84 ? -24.210 12.357 16.543 1.00 95.12 84 GLU A CA 1
ATOM 648 C C . GLU A 1 84 ? -23.087 11.721 15.726 1.00 95.12 84 GLU A C 1
ATOM 650 O O . GLU A 1 84 ? -22.387 10.837 16.232 1.00 95.12 84 GLU A O 1
ATOM 655 N N . PHE A 1 85 ? -22.930 12.143 14.471 1.00 95.50 85 PHE A N 1
ATOM 656 C CA . PHE A 1 85 ? -21.835 11.721 13.610 1.00 95.50 85 PHE A CA 1
ATOM 657 C C . PHE A 1 85 ? -20.499 12.212 14.172 1.00 95.50 85 PHE A C 1
ATOM 659 O O . PHE A 1 85 ? -19.619 11.392 14.424 1.00 95.50 85 PHE A O 1
ATOM 666 N N . GLU A 1 86 ? -20.375 13.510 14.456 1.00 95.06 86 GLU A N 1
ATOM 667 C CA . GLU A 1 86 ? -19.148 14.127 14.973 1.00 95.06 86 GLU A CA 1
ATOM 668 C C . GLU A 1 86 ? -18.700 13.488 16.291 1.00 95.06 86 GLU A C 1
ATOM 670 O O . GLU A 1 86 ? -17.562 13.038 16.409 1.00 95.06 86 GLU A O 1
ATOM 675 N N . HIS A 1 87 ? -19.613 13.331 17.254 1.00 95.31 87 HIS A N 1
ATOM 676 C CA . HIS A 1 87 ? -19.283 12.752 18.557 1.00 95.31 87 HIS A CA 1
ATOM 677 C C . HIS A 1 87 ? -18.875 11.269 18.474 1.00 95.31 87 HIS A C 1
ATOM 679 O O . HIS A 1 87 ? -18.087 10.772 19.283 1.00 95.31 87 HIS A O 1
ATOM 685 N N . ARG A 1 88 ? -19.451 10.503 17.537 1.00 93.75 88 ARG A N 1
ATOM 686 C CA . ARG A 1 88 ? -19.076 9.091 17.339 1.00 93.75 88 ARG A CA 1
ATOM 687 C C . ARG A 1 88 ? -17.788 8.956 16.532 1.00 93.75 88 ARG A C 1
ATOM 689 O O . ARG A 1 88 ? -17.039 8.024 16.805 1.00 93.75 88 ARG A O 1
ATOM 696 N N . LEU A 1 89 ? -17.535 9.868 15.593 1.00 94.31 89 LEU A N 1
ATOM 697 C CA . LEU A 1 89 ? -16.303 9.928 14.814 1.00 94.31 89 LEU A CA 1
ATOM 698 C C . LEU A 1 89 ? -15.107 10.283 15.700 1.00 94.31 89 LEU A C 1
ATOM 700 O O . LEU A 1 89 ? -14.097 9.591 15.645 1.00 94.31 89 LEU A O 1
ATOM 704 N N . GLU A 1 90 ? -15.240 11.301 16.552 1.00 93.88 90 GLU A N 1
ATOM 705 C CA . GLU A 1 90 ? -14.173 11.744 17.459 1.00 93.88 90 GLU A CA 1
ATOM 706 C C . GLU A 1 90 ? -13.719 10.613 18.387 1.00 93.88 90 GLU A C 1
ATOM 708 O O . GLU A 1 90 ? -12.529 10.323 18.476 1.00 93.88 90 GLU A O 1
ATOM 713 N N . ARG A 1 91 ? -14.671 9.883 18.982 1.00 93.62 91 ARG A N 1
ATOM 714 C CA . ARG A 1 91 ? -14.365 8.709 19.812 1.00 93.62 91 ARG A CA 1
ATOM 715 C C . ARG A 1 91 ? -13.596 7.631 19.045 1.00 93.62 91 ARG A C 1
ATOM 717 O O . ARG A 1 91 ? -12.766 6.932 19.623 1.00 93.62 91 ARG A O 1
ATOM 724 N N . LEU A 1 92 ? -13.937 7.437 17.772 1.00 92.06 92 LEU A N 1
ATOM 725 C CA . LEU A 1 92 ? -13.323 6.397 16.958 1.00 92.06 92 LEU A CA 1
ATOM 726 C C . LEU A 1 92 ? -11.873 6.754 16.617 1.00 92.06 92 LEU A C 1
ATOM 728 O O . LEU A 1 92 ? -10.993 5.922 16.798 1.00 92.06 92 LEU A O 1
ATOM 732 N N . ILE A 1 93 ? -11.632 8.010 16.230 1.00 91.94 93 ILE A N 1
ATOM 733 C CA . ILE A 1 93 ? -10.289 8.542 15.960 1.00 91.94 93 ILE A CA 1
ATOM 734 C C . ILE A 1 93 ? -9.418 8.473 17.217 1.00 91.94 93 ILE A C 1
ATOM 736 O O . ILE A 1 93 ? -8.293 7.995 17.146 1.00 91.94 93 ILE A O 1
ATOM 740 N N . GLU A 1 94 ? -9.948 8.871 18.377 1.00 90.50 94 GLU A N 1
ATOM 741 C CA . GLU A 1 94 ? -9.215 8.799 19.648 1.00 90.50 94 GLU A CA 1
ATOM 742 C C . GLU A 1 94 ? -8.761 7.364 19.960 1.00 90.50 94 GLU A C 1
ATOM 744 O O . GLU A 1 94 ? -7.615 7.142 20.342 1.00 90.50 94 GLU A O 1
ATOM 749 N N . THR A 1 95 ? -9.630 6.377 19.723 1.00 91.44 95 THR A N 1
ATOM 750 C CA . THR A 1 95 ? -9.302 4.962 19.960 1.00 91.44 95 THR A CA 1
ATOM 751 C C . THR A 1 95 ? -8.209 4.460 19.006 1.00 91.44 95 THR A C 1
ATOM 753 O O . THR A 1 95 ? -7.315 3.722 19.428 1.00 91.44 95 THR A O 1
ATOM 756 N N . ASP A 1 96 ? -8.260 4.853 17.731 1.00 85.75 96 ASP A N 1
ATOM 757 C CA . ASP A 1 96 ? -7.257 4.475 16.727 1.00 85.75 96 ASP A CA 1
ATOM 758 C C . ASP A 1 96 ? -5.899 5.142 16.990 1.00 85.75 96 ASP A C 1
ATOM 760 O O . ASP A 1 96 ? -4.847 4.501 16.857 1.00 85.75 96 ASP A O 1
ATOM 764 N N . ASP A 1 97 ? -5.909 6.403 17.425 1.00 87.56 97 ASP A N 1
ATOM 765 C CA . ASP A 1 97 ? -4.710 7.127 17.845 1.00 87.56 97 ASP A CA 1
ATOM 766 C C . ASP A 1 97 ? -4.076 6.447 19.066 1.00 87.56 97 ASP A C 1
ATOM 768 O O . ASP A 1 97 ? -2.877 6.165 19.060 1.00 87.56 97 ASP A O 1
ATOM 772 N N . GLU A 1 98 ? -4.867 6.088 20.086 1.00 88.62 98 GLU A N 1
ATOM 773 C CA . GLU A 1 98 ? -4.386 5.347 21.260 1.00 88.62 98 GLU A CA 1
ATOM 774 C C . GLU A 1 98 ? -3.796 3.978 20.891 1.00 88.62 98 GLU A C 1
ATOM 776 O O . GLU A 1 98 ? -2.750 3.577 21.423 1.00 88.62 98 GLU A O 1
ATOM 781 N N . ALA A 1 99 ? -4.4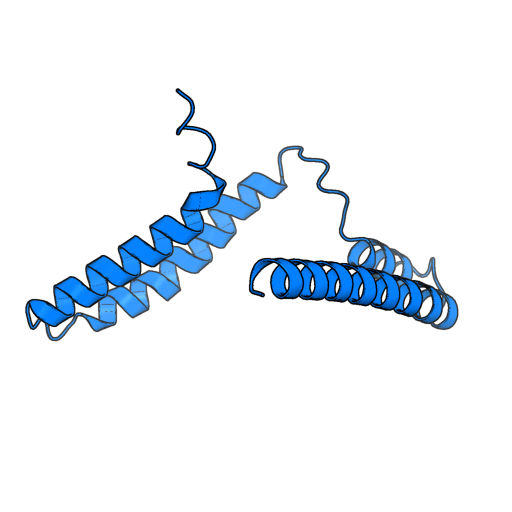43 3.257 19.971 1.00 81.00 99 ALA A N 1
ATOM 782 C CA . ALA A 1 99 ? -3.948 1.982 19.467 1.00 81.00 99 ALA A CA 1
ATOM 783 C C . ALA A 1 99 ? -2.592 2.160 18.767 1.00 81.00 99 ALA A C 1
ATOM 785 O O . ALA A 1 99 ? -1.643 1.427 19.065 1.00 81.00 99 ALA A O 1
ATOM 786 N N . THR A 1 100 ? -2.465 3.174 17.913 1.00 83.38 100 THR A N 1
ATOM 787 C CA . THR A 1 100 ? -1.228 3.495 17.185 1.00 83.38 100 THR A CA 1
ATOM 788 C C . THR A 1 100 ? -0.093 3.878 18.140 1.00 83.38 100 THR A C 1
ATOM 790 O O . THR A 1 100 ? 1.010 3.328 18.062 1.00 83.38 100 THR A O 1
ATOM 793 N N . ASP A 1 101 ? -0.384 4.736 19.118 1.00 86.44 101 ASP A N 1
ATOM 794 C CA . ASP A 1 101 ? 0.553 5.164 20.159 1.00 86.44 101 ASP A CA 1
ATOM 795 C C . ASP A 1 101 ? 1.058 3.985 21.004 1.00 86.44 101 ASP A C 1
ATOM 797 O O . ASP A 1 101 ? 2.224 3.933 21.417 1.00 86.44 101 ASP A O 1
ATOM 801 N N . SER A 1 102 ? 0.180 3.020 21.295 1.00 80.25 102 SER A N 1
ATOM 802 C CA . SER A 1 102 ? 0.536 1.835 22.077 1.00 80.25 102 SER A CA 1
ATOM 803 C C . SER A 1 102 ? 1.572 0.965 21.356 1.00 80.25 102 SER A C 1
ATOM 805 O O . SER A 1 102 ? 2.558 0.547 21.975 1.00 80.25 102 SER A O 1
ATOM 807 N N . ILE A 1 103 ? 1.406 0.791 20.041 1.00 84.81 103 ILE A N 1
ATOM 808 C CA . ILE A 1 103 ? 2.302 0.022 19.174 1.00 84.81 103 ILE A CA 1
ATOM 809 C C . ILE A 1 103 ? 3.662 0.719 19.071 1.00 84.81 103 ILE A C 1
ATOM 811 O O . ILE A 1 103 ? 4.703 0.079 19.238 1.00 84.81 103 ILE A O 1
ATOM 815 N N . GLU A 1 104 ? 3.682 2.040 18.868 1.00 82.75 104 GLU A N 1
ATOM 816 C CA . GLU A 1 104 ? 4.934 2.799 18.772 1.00 82.75 104 GLU A CA 1
ATOM 817 C C . GLU A 1 104 ? 5.761 2.710 20.067 1.00 82.75 104 GLU A C 1
ATOM 819 O O . GLU A 1 104 ? 6.985 2.530 20.039 1.00 82.75 104 GLU A O 1
ATOM 824 N N . ARG A 1 105 ? 5.103 2.788 21.229 1.00 83.62 105 ARG A N 1
ATOM 825 C CA . ARG A 1 105 ? 5.772 2.647 22.533 1.00 83.62 105 ARG A CA 1
ATOM 826 C C . ARG A 1 105 ? 6.357 1.253 22.735 1.00 83.62 105 ARG A C 1
ATOM 828 O O . ARG A 1 105 ? 7.406 1.131 23.370 1.00 83.62 105 ARG A O 1
ATOM 835 N N . GLU A 1 106 ? 5.696 0.214 22.238 1.00 81.38 106 GLU A N 1
ATOM 836 C CA . GLU A 1 106 ? 6.184 -1.163 22.314 1.00 81.38 106 GLU A CA 1
ATOM 837 C C . GLU A 1 106 ? 7.410 -1.378 21.421 1.00 81.38 106 GLU A C 1
ATOM 839 O O . GLU A 1 106 ? 8.449 -1.823 21.910 1.00 81.38 106 GLU A O 1
ATOM 844 N N . LEU A 1 107 ? 7.360 -0.907 20.173 1.00 79.94 107 LEU A N 1
ATOM 845 C CA . LEU A 1 107 ? 8.500 -0.937 19.252 1.00 79.94 107 LEU A CA 1
ATOM 846 C C . LEU A 1 107 ? 9.717 -0.172 19.799 1.00 79.94 107 LEU A C 1
ATOM 848 O O . LEU A 1 107 ? 10.860 -0.619 19.673 1.00 79.94 107 LEU A O 1
ATOM 852 N N . ASN A 1 108 ? 9.492 0.975 20.448 1.00 81.50 108 ASN A N 1
ATOM 853 C CA . ASN A 1 108 ? 10.559 1.747 21.086 1.00 81.50 108 ASN A CA 1
ATOM 854 C C . ASN A 1 108 ? 11.138 1.069 22.340 1.00 81.50 108 ASN A C 1
ATOM 856 O O . ASN A 1 108 ? 12.303 1.309 22.665 1.00 81.50 108 ASN A O 1
ATOM 860 N N . ARG A 1 109 ? 10.370 0.221 23.042 1.00 83.81 109 ARG A N 1
ATOM 861 C CA . ARG A 1 109 ? 10.901 -0.593 24.150 1.00 83.81 109 ARG A CA 1
ATOM 862 C C . ARG A 1 109 ? 11.821 -1.697 23.651 1.00 83.81 109 ARG A C 1
ATOM 864 O O . ARG A 1 109 ? 12.846 -1.922 24.279 1.00 83.81 109 ARG A O 1
ATOM 871 N N . GLU A 1 110 ? 11.486 -2.356 22.546 1.00 73.69 110 GLU A N 1
ATOM 872 C CA . GLU A 1 110 ? 12.306 -3.447 22.001 1.00 73.69 110 GLU A CA 1
ATOM 873 C C . GLU A 1 110 ? 13.633 -2.966 21.398 1.00 73.69 110 GLU A C 1
ATOM 875 O O . GLU A 1 110 ? 14.609 -3.714 21.359 1.00 73.69 110 GLU A O 1
ATOM 880 N N . ARG A 1 111 ? 13.702 -1.708 20.942 1.00 68.62 111 ARG A N 1
ATOM 881 C CA . ARG A 1 111 ? 14.934 -1.121 20.389 1.00 68.62 111 ARG A CA 1
ATOM 882 C C . ARG A 1 111 ? 15.950 -0.632 21.431 1.00 68.62 111 ARG A C 1
ATOM 884 O O . ARG A 1 111 ? 17.020 -0.172 21.022 1.00 68.62 111 ARG A O 1
ATOM 891 N N . ARG A 1 112 ? 15.639 -0.675 22.728 1.00 56.62 112 ARG A N 1
ATOM 892 C CA . ARG A 1 112 ? 16.491 -0.149 23.807 1.00 56.62 112 ARG A CA 1
ATOM 893 C C . ARG A 1 112 ? 17.102 -1.258 24.652 1.00 56.62 112 ARG A C 1
ATOM 895 O O . ARG A 1 112 ? 18.295 -1.100 24.994 1.00 56.62 112 ARG A O 1
#

Foldseek 3Di:
DDPPPPPPVCPVVVLVVVLVVQLVVCVVVVPPVSVVSVVCSCVPVVVVCVVVVVVVVPPDDPPPPDVLVVLVVCVVVVVDDPVRSVVVVVVVVVVVVVVVVVVVVVVVVVVD

InterPro domains:
  IPR018649 SHOCT domain [PF09851] (66-92)

Organism: NCBI:txid2216012